Protein AF-A0A378PNJ1-F1 (afdb_monomer_lite)

pLDDT: mean 89.75, std 8.79, range [43.16, 97.81]

Secondary structure (DSSP, 8-state):
---HHHHHHH-SSHHHHHHHHHHHHHHHHHHHHHHHTSS-THHHHHHHHT--HHHHHHHHHHTT-B-SS-BHHHHHHHHHHHHHHHHHTTS-TTS-HHHHHHHHHHHHHHHHHHHHHHHHHTT-

Structure (mmCIF, N/CA/C/O backbone):
data_AF-A0A378PNJ1-F1
#
_entry.id   AF-A0A378PNJ1-F1
#
loop_
_atom_site.group_PDB
_atom_site.id
_atom_site.type_symbol
_atom_site.label_atom_id
_atom_site.label_alt_id
_atom_site.label_comp_id
_atom_site.label_asym_id
_atom_site.label_entity_id
_atom_site.label_seq_id
_atom_site.pdbx_PDB_ins_code
_atom_site.Cartn_x
_atom_site.Cartn_y
_atom_site.Cartn_z
_atom_site.occupancy
_atom_site.B_iso_or_equiv
_atom_site.auth_seq_id
_atom_site.auth_comp_id
_atom_site.auth_asym_id
_atom_site.auth_atom_id
_atom_site.pdbx_PDB_model_num
ATOM 1 N N . MET A 1 1 ? -10.437 9.057 27.139 1.00 63.97 1 MET A N 1
ATOM 2 C CA . MET A 1 1 ? -11.411 8.003 26.771 1.00 63.97 1 MET A CA 1
ATOM 3 C C . MET A 1 1 ? -12.410 8.618 25.798 1.00 63.97 1 MET A C 1
ATOM 5 O O . MET A 1 1 ? -12.898 9.698 26.096 1.00 63.97 1 MET A O 1
ATOM 9 N N . ILE A 1 2 ? -12.652 8.017 24.629 1.00 82.69 2 ILE A N 1
ATOM 10 C CA . ILE A 1 2 ? -13.583 8.563 23.620 1.00 82.69 2 ILE A CA 1
ATOM 11 C C . ILE A 1 2 ? -14.985 8.011 23.906 1.00 82.69 2 ILE A C 1
ATOM 13 O O . ILE A 1 2 ? -15.128 6.812 24.146 1.00 82.69 2 ILE A O 1
ATOM 17 N N . THR A 1 3 ? -16.016 8.861 23.905 1.00 92.94 3 THR A N 1
ATOM 18 C CA . THR A 1 3 ? -17.402 8.394 24.079 1.00 92.94 3 THR A CA 1
ATOM 19 C C . THR A 1 3 ? -17.935 7.777 22.783 1.00 92.94 3 THR A C 1
ATOM 21 O O . THR A 1 3 ? -17.475 8.112 21.692 1.00 92.94 3 THR A O 1
ATOM 24 N N . ARG A 1 4 ? -18.950 6.905 22.871 1.00 89.69 4 ARG A N 1
ATOM 25 C CA . ARG A 1 4 ? -19.631 6.383 21.670 1.00 89.69 4 ARG A CA 1
ATOM 26 C C . ARG A 1 4 ? -20.206 7.510 20.807 1.00 89.69 4 ARG A C 1
ATOM 28 O O . ARG A 1 4 ? -20.103 7.438 19.591 1.00 89.69 4 ARG A O 1
ATOM 35 N N . SER A 1 5 ? -20.755 8.549 21.438 1.00 92.62 5 SER A N 1
ATOM 36 C CA . SER A 1 5 ? -21.272 9.730 20.738 1.00 92.62 5 SER A CA 1
ATOM 37 C C . SER A 1 5 ? -20.167 10.406 19.923 1.00 92.62 5 SER A C 1
ATOM 39 O O . SER A 1 5 ? -20.303 10.574 18.716 1.00 92.62 5 SER A O 1
ATOM 41 N N . THR A 1 6 ? -19.014 10.661 20.549 1.00 92.62 6 THR A N 1
ATOM 42 C CA . THR A 1 6 ? -17.844 11.232 19.869 1.00 92.62 6 THR A CA 1
ATOM 43 C C . THR A 1 6 ? -17.332 10.326 18.747 1.00 92.62 6 THR A C 1
ATOM 45 O O . THR A 1 6 ? -16.938 10.823 17.705 1.00 92.62 6 THR A O 1
ATOM 48 N N . PHE A 1 7 ? -17.362 8.999 18.901 1.00 93.88 7 PHE A N 1
ATOM 49 C CA . PHE A 1 7 ? -16.976 8.084 17.819 1.00 93.88 7 PHE A CA 1
ATOM 50 C C . PHE A 1 7 ? -17.870 8.252 16.582 1.00 93.88 7 PHE A C 1
ATOM 52 O O . PHE A 1 7 ? -17.359 8.416 15.475 1.00 93.88 7 PHE A O 1
ATOM 59 N N . TYR A 1 8 ? -19.192 8.259 16.774 1.00 94.06 8 TYR A N 1
ATOM 60 C CA . TYR A 1 8 ? -20.154 8.343 15.673 1.00 94.06 8 TYR A CA 1
ATOM 61 C C . TYR A 1 8 ? -20.261 9.734 15.037 1.00 94.06 8 TYR A C 1
ATOM 63 O O . TYR A 1 8 ? -20.788 9.847 13.935 1.00 94.06 8 TYR A O 1
ATOM 71 N N . GLN A 1 9 ? -19.703 10.775 15.665 1.00 93.00 9 GLN A N 1
ATOM 72 C CA . GLN A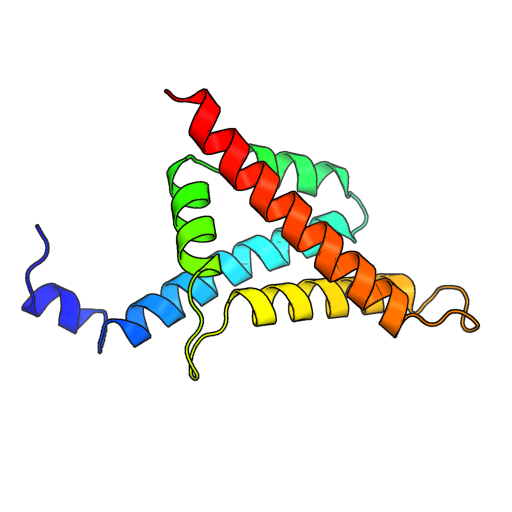 1 9 ? -19.508 12.076 15.011 1.00 93.00 9 GLN A CA 1
ATOM 73 C C . GLN A 1 9 ? -18.510 12.002 13.846 1.00 93.00 9 GLN A C 1
ATOM 75 O O . GLN A 1 9 ? -18.651 12.746 12.879 1.00 93.00 9 GLN A O 1
ATOM 80 N N . TYR A 1 10 ? -17.512 11.114 13.921 1.00 91.69 10 TYR A N 1
ATOM 81 C CA . TYR A 1 10 ? -16.431 11.032 12.930 1.00 91.69 10 TYR A CA 1
ATOM 82 C C . TYR A 1 10 ? -16.473 9.766 12.074 1.00 91.69 10 TYR A C 1
ATOM 84 O O . TYR A 1 10 ? -15.964 9.775 10.948 1.00 91.69 10 TYR A O 1
ATOM 92 N N . TYR A 1 11 ? -17.049 8.678 12.589 1.00 94.31 11 TYR A N 1
ATOM 93 C CA . TYR A 1 11 ? -17.037 7.374 11.933 1.00 94.31 11 TYR A CA 1
ATOM 94 C C . TYR A 1 11 ? -18.405 6.716 11.988 1.00 94.31 11 TYR A C 1
ATOM 96 O O . TYR A 1 11 ? -18.952 6.492 13.065 1.00 94.31 11 TYR A O 1
ATOM 104 N N . PHE A 1 12 ? -18.929 6.317 10.830 1.00 90.31 12 PHE A N 1
ATOM 105 C CA . PHE A 1 12 ? -20.235 5.656 10.774 1.00 90.31 12 PHE A CA 1
ATOM 106 C C . PHE A 1 12 ? -20.216 4.292 11.481 1.00 90.31 12 PHE A C 1
ATOM 108 O O . PHE A 1 12 ? -21.169 3.897 12.145 1.00 90.31 12 PHE A O 1
ATOM 115 N N . ASN A 1 13 ? -19.109 3.559 11.354 1.00 92.44 13 ASN A N 1
ATOM 116 C CA . ASN A 1 13 ? -18.856 2.310 12.064 1.00 92.44 13 ASN A CA 1
ATOM 117 C C . ASN A 1 13 ? -17.349 1.990 12.058 1.00 92.44 13 ASN A C 1
ATOM 119 O O . ASN A 1 13 ? -16.531 2.735 11.519 1.00 92.44 13 ASN A O 1
ATOM 123 N N . LYS A 1 14 ? -16.965 0.846 12.635 1.00 91.62 14 LYS A N 1
ATOM 124 C CA . LYS A 1 14 ? -15.561 0.401 12.659 1.00 91.62 14 LYS A CA 1
ATOM 125 C C . LYS A 1 14 ? -14.975 0.179 11.259 1.00 91.62 14 LYS A C 1
ATOM 127 O O . LYS A 1 14 ? -13.799 0.445 11.061 1.00 91.62 14 LYS A O 1
ATOM 132 N N . SER A 1 15 ? -15.778 -0.280 10.297 1.00 92.50 15 SER A N 1
ATOM 133 C CA . SER A 1 15 ? -15.329 -0.484 8.913 1.00 92.50 15 SER A CA 1
ATOM 134 C C . SER A 1 15 ? -15.033 0.840 8.201 1.00 92.50 15 SER A C 1
ATOM 136 O O . SER A 1 15 ? -14.101 0.889 7.401 1.00 92.50 15 SER A O 1
ATOM 138 N N . ASP A 1 16 ? -15.779 1.906 8.501 1.00 93.81 16 ASP A N 1
ATOM 139 C CA . ASP A 1 16 ? -15.493 3.260 8.009 1.00 93.81 16 ASP A CA 1
ATOM 140 C C . ASP A 1 16 ? -14.159 3.786 8.561 1.00 93.81 16 ASP A C 1
ATOM 142 O O . ASP A 1 16 ? -13.287 4.190 7.794 1.00 93.81 16 ASP A O 1
ATOM 146 N N . LEU A 1 17 ? -13.945 3.664 9.878 1.00 93.75 17 LEU A N 1
ATOM 147 C CA . LEU A 1 17 ? -12.653 3.973 10.500 1.00 93.75 17 LEU A CA 1
ATOM 148 C C . LEU A 1 17 ? -11.509 3.185 9.844 1.00 93.75 17 LEU A C 1
ATOM 150 O O . LEU A 1 17 ? -10.493 3.769 9.479 1.00 93.75 17 LEU A O 1
ATOM 154 N N . THR A 1 18 ? -11.675 1.872 9.653 1.00 93.88 18 THR A N 1
ATOM 155 C CA . THR A 1 18 ? -10.680 1.037 8.968 1.00 93.88 18 THR A CA 1
ATOM 156 C C . THR A 1 18 ? -10.364 1.553 7.567 1.00 93.88 18 THR A C 1
ATOM 158 O O . THR A 1 18 ? -9.192 1.638 7.217 1.00 93.88 18 THR A O 1
ATOM 161 N N . GLY A 1 19 ? -11.379 1.927 6.784 1.00 94.06 19 GLY A N 1
ATOM 162 C CA . GLY A 1 19 ? -11.178 2.463 5.437 1.00 94.06 19 GLY A CA 1
ATOM 163 C C . GLY A 1 19 ? -10.365 3.758 5.436 1.00 94.06 19 GLY A C 1
ATOM 164 O O . GLY A 1 19 ? -9.462 3.915 4.619 1.00 94.06 19 GLY A O 1
ATOM 165 N N . LYS A 1 20 ? -10.623 4.656 6.394 1.00 94.25 20 LYS A N 1
ATOM 166 C CA . LYS A 1 20 ? -9.862 5.907 6.546 1.00 94.25 20 LYS A CA 1
ATOM 167 C C . LYS A 1 20 ? -8.402 5.652 6.933 1.00 94.25 20 LYS A C 1
ATOM 169 O O . LYS A 1 20 ? -7.511 6.232 6.322 1.00 94.25 20 LYS A O 1
ATOM 174 N N . LEU A 1 21 ? -8.154 4.729 7.868 1.00 94.50 21 LEU A N 1
ATOM 175 C CA . LEU A 1 21 ? -6.793 4.327 8.253 1.00 94.50 21 LEU A CA 1
ATOM 176 C C . LEU A 1 21 ? -6.033 3.667 7.090 1.00 94.50 21 LEU A C 1
ATOM 178 O O . LEU A 1 21 ? -4.847 3.926 6.897 1.00 94.50 21 LEU A O 1
ATOM 182 N N . ILE A 1 22 ? -6.713 2.835 6.293 1.00 94.00 22 ILE A N 1
ATOM 183 C CA . ILE A 1 22 ? -6.149 2.246 5.070 1.00 94.00 22 ILE A CA 1
ATOM 184 C C . ILE A 1 22 ? -5.761 3.339 4.074 1.00 94.00 22 ILE A C 1
ATOM 186 O O . ILE A 1 22 ? -4.644 3.319 3.562 1.00 94.00 22 ILE A O 1
ATOM 190 N N . ALA A 1 23 ? -6.650 4.302 3.818 1.00 92.56 23 ALA A N 1
ATOM 191 C CA . ALA A 1 23 ? -6.394 5.383 2.871 1.00 92.56 23 ALA A CA 1
ATOM 192 C C . ALA A 1 23 ? -5.185 6.243 3.278 1.00 92.56 23 ALA A C 1
ATOM 194 O O . ALA A 1 23 ? -4.376 6.608 2.424 1.00 92.56 23 ALA A O 1
ATOM 195 N N . GLU A 1 24 ? -5.035 6.518 4.574 1.00 91.69 24 GLU A N 1
ATOM 196 C CA . GLU A 1 24 ? -3.899 7.260 5.122 1.00 91.69 24 GLU A CA 1
ATOM 197 C C . GLU A 1 24 ? -2.572 6.522 4.890 1.00 91.69 24 GLU A C 1
ATOM 199 O O . GLU A 1 24 ? -1.669 7.062 4.248 1.00 91.69 24 GLU A O 1
ATOM 204 N N . ILE A 1 25 ? -2.471 5.256 5.317 1.00 91.50 25 ILE A N 1
ATOM 205 C CA . ILE A 1 25 ? -1.241 4.470 5.133 1.00 91.50 25 ILE A CA 1
ATOM 206 C C . ILE A 1 25 ? -0.942 4.239 3.648 1.00 91.50 25 ILE A C 1
ATOM 208 O O . ILE A 1 25 ? 0.223 4.282 3.240 1.00 91.50 25 ILE A O 1
ATOM 212 N N . ARG A 1 26 ? -1.974 4.031 2.821 1.00 91.50 26 ARG A N 1
ATOM 213 C CA . ARG A 1 26 ? -1.813 3.896 1.370 1.00 91.50 26 ARG A CA 1
ATOM 214 C C . ARG A 1 26 ? -1.162 5.141 0.774 1.00 91.50 26 ARG A C 1
ATOM 216 O O . ARG A 1 26 ? -0.200 4.998 0.028 1.00 91.50 26 ARG A O 1
ATOM 223 N N . CYS A 1 27 ? -1.622 6.337 1.142 1.00 91.38 27 CYS A N 1
ATOM 224 C CA . CYS A 1 27 ? -1.056 7.598 0.659 1.00 91.38 27 CYS A CA 1
ATOM 225 C C . CYS A 1 27 ? 0.441 7.718 0.998 1.00 91.38 27 CYS A C 1
ATOM 227 O O . CYS A 1 27 ? 1.266 7.989 0.122 1.00 91.38 27 CYS A O 1
ATOM 229 N N . SER A 1 28 ? 0.828 7.433 2.246 1.00 89.38 28 SER A N 1
ATOM 230 C CA . SER A 1 28 ? 2.243 7.444 2.648 1.00 89.38 28 SER A CA 1
ATOM 231 C C . SER A 1 28 ? 3.075 6.412 1.884 1.00 89.38 28 SER A C 1
ATOM 233 O O . SER A 1 28 ? 4.215 6.676 1.495 1.00 89.38 28 SER A O 1
ATOM 235 N N . TYR A 1 29 ? 2.517 5.230 1.635 1.00 91.25 29 TYR A N 1
ATOM 236 C CA . TYR A 1 29 ? 3.228 4.182 0.916 1.00 91.25 29 TYR A CA 1
ATOM 237 C C . TYR A 1 29 ? 3.341 4.458 -0.590 1.00 91.25 29 TYR A C 1
ATOM 239 O O . TYR A 1 29 ? 4.385 4.192 -1.182 1.00 91.25 29 TYR A O 1
ATOM 247 N N . GLU A 1 30 ? 2.324 5.053 -1.212 1.00 92.38 30 GLU A N 1
ATOM 248 C CA . GLU A 1 30 ? 2.382 5.550 -2.591 1.00 92.38 30 GLU A CA 1
ATOM 249 C C . GLU A 1 30 ? 3.508 6.574 -2.762 1.00 92.38 30 GLU A C 1
ATOM 251 O O . GLU A 1 30 ? 4.290 6.478 -3.711 1.00 92.38 30 GLU A O 1
ATOM 256 N N . GLN A 1 31 ? 3.660 7.499 -1.809 1.00 90.81 31 GLN A N 1
ATOM 257 C CA . GLN A 1 31 ? 4.779 8.445 -1.793 1.00 90.81 31 GLN A CA 1
ATOM 258 C C . GLN A 1 31 ? 6.127 7.725 -1.663 1.00 90.81 31 GLN A C 1
ATOM 260 O O . GLN A 1 31 ? 7.069 8.032 -2.399 1.00 90.81 31 GLN A O 1
ATOM 265 N N . PHE A 1 32 ? 6.225 6.725 -0.780 1.00 91.88 32 PHE A N 1
ATOM 266 C CA . PHE A 1 32 ? 7.420 5.885 -0.671 1.00 91.88 32 PHE A CA 1
ATOM 267 C C . PHE A 1 32 ? 7.756 5.201 -2.008 1.00 91.88 32 PHE A C 1
ATOM 269 O O . PHE A 1 32 ? 8.910 5.245 -2.440 1.00 91.88 32 PHE A O 1
ATOM 276 N N . LEU A 1 33 ? 6.771 4.612 -2.694 1.00 92.81 33 LEU A N 1
ATOM 277 C CA . LEU A 1 33 ? 6.977 3.958 -3.987 1.00 92.81 33 LEU A CA 1
ATOM 278 C C . LEU A 1 33 ? 7.339 4.953 -5.094 1.00 92.81 33 LEU A C 1
ATOM 280 O O . LEU A 1 33 ? 8.189 4.656 -5.936 1.00 92.81 33 LEU A O 1
ATOM 284 N N . PHE A 1 34 ? 6.740 6.145 -5.086 1.00 91.88 34 PHE A N 1
ATOM 285 C CA . PHE A 1 34 ? 7.103 7.223 -5.999 1.00 91.88 34 PHE A CA 1
ATOM 286 C C . PHE A 1 34 ? 8.585 7.585 -5.862 1.00 91.88 34 PHE A C 1
ATOM 288 O O . PHE A 1 34 ? 9.280 7.704 -6.869 1.00 91.88 34 PHE A O 1
ATOM 295 N N . LEU A 1 35 ? 9.086 7.697 -4.628 1.00 92.44 35 LEU A N 1
ATOM 296 C CA . LEU A 1 35 ? 10.505 7.934 -4.360 1.00 92.44 35 LEU A CA 1
ATOM 297 C C . LEU A 1 35 ? 11.369 6.734 -4.761 1.00 92.44 35 LEU A C 1
ATOM 299 O O . LEU A 1 35 ? 12.424 6.921 -5.364 1.00 92.44 35 LEU A O 1
ATOM 303 N N . ARG A 1 36 ? 10.924 5.511 -4.449 1.00 92.00 36 ARG A N 1
ATOM 304 C CA . ARG A 1 36 ? 11.668 4.265 -4.689 1.00 92.00 36 ARG A CA 1
ATOM 305 C C . ARG A 1 36 ? 11.953 4.025 -6.169 1.00 92.00 36 ARG A C 1
ATOM 307 O O . ARG A 1 36 ? 13.070 3.643 -6.498 1.00 92.00 36 ARG A O 1
ATOM 314 N N . PHE A 1 37 ? 10.956 4.246 -7.023 1.00 91.25 37 PHE A N 1
ATOM 315 C CA . PHE A 1 37 ? 11.050 4.084 -8.479 1.00 91.25 37 PHE A CA 1
ATOM 316 C C . PHE A 1 37 ? 11.325 5.403 -9.216 1.00 91.25 37 PHE A C 1
ATOM 318 O O . PHE A 1 37 ? 11.297 5.456 -10.443 1.00 91.25 37 PHE A O 1
ATOM 325 N N . GLY A 1 38 ? 11.540 6.491 -8.475 1.00 88.75 38 GLY A N 1
ATOM 326 C CA . GLY A 1 38 ? 11.838 7.805 -9.025 1.00 88.75 38 GLY A CA 1
ATOM 327 C C . GLY A 1 38 ? 13.333 8.034 -9.242 1.00 88.75 38 GLY A C 1
ATOM 328 O O . GLY A 1 38 ? 14.168 7.148 -9.084 1.00 88.75 38 GLY A O 1
ATOM 329 N N . LYS A 1 39 ? 13.690 9.287 -9.540 1.00 86.25 39 LYS A N 1
ATOM 330 C CA . LYS A 1 39 ? 15.079 9.703 -9.815 1.00 86.25 39 LYS A CA 1
ATOM 331 C C . LYS A 1 39 ? 16.017 9.639 -8.601 1.00 86.25 39 LYS A C 1
ATOM 333 O O . LYS A 1 39 ? 17.224 9.755 -8.768 1.00 86.25 39 LYS A O 1
ATOM 338 N N . ASN A 1 40 ? 15.486 9.515 -7.382 1.00 86.06 40 ASN A N 1
ATOM 339 C CA . ASN A 1 40 ? 16.291 9.468 -6.158 1.00 86.06 40 ASN A CA 1
ATOM 340 C C . ASN A 1 40 ? 15.781 8.378 -5.194 1.00 86.06 40 ASN A C 1
ATOM 342 O O . ASN A 1 40 ? 15.139 8.692 -4.184 1.00 86.06 40 ASN A O 1
ATOM 346 N N . PRO A 1 41 ? 16.066 7.095 -5.490 1.00 87.06 41 PRO A N 1
ATOM 347 C CA . PRO A 1 41 ? 15.638 5.966 -4.668 1.00 87.06 41 PRO A CA 1
ATOM 348 C C . PRO A 1 41 ? 16.143 6.025 -3.224 1.00 87.06 41 PRO A C 1
ATOM 350 O O . PRO A 1 41 ? 15.502 5.474 -2.331 1.00 87.06 41 PRO A O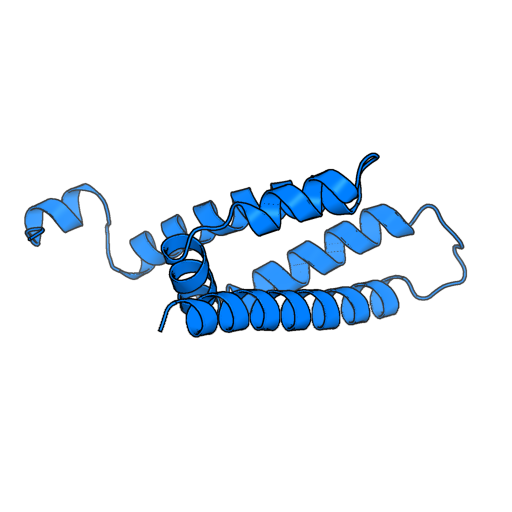 1
ATOM 353 N N . GLN A 1 42 ? 17.256 6.710 -2.951 1.00 87.88 42 GLN A N 1
ATOM 354 C CA . GLN A 1 42 ? 17.820 6.852 -1.605 1.00 87.88 42 GLN A CA 1
ATOM 355 C C . GLN A 1 42 ? 16.878 7.625 -0.670 1.00 87.88 42 GLN A C 1
ATOM 357 O O . GLN A 1 42 ? 16.812 7.324 0.521 1.00 87.88 42 GLN A O 1
ATOM 362 N N . LYS A 1 43 ? 16.070 8.559 -1.194 1.00 88.88 43 LYS A N 1
ATOM 363 C CA . LYS A 1 43 ? 15.038 9.248 -0.395 1.00 88.88 43 LYS A CA 1
ATOM 364 C C . LYS A 1 43 ? 13.973 8.294 0.147 1.00 88.88 43 LYS A C 1
ATOM 366 O O . LYS A 1 43 ? 13.441 8.544 1.224 1.00 88.88 43 LYS A O 1
ATOM 371 N N . SER A 1 44 ? 13.702 7.185 -0.544 1.00 87.25 44 SER A N 1
ATOM 372 C CA . SER A 1 44 ? 12.761 6.173 -0.049 1.00 87.25 44 SER A CA 1
ATOM 373 C C . SER A 1 44 ? 13.277 5.462 1.211 1.00 87.25 44 SER A C 1
ATOM 375 O O . SER A 1 44 ? 12.486 5.101 2.079 1.00 87.25 44 SER A O 1
ATOM 377 N N . ILE A 1 45 ? 14.600 5.319 1.358 1.00 84.12 45 ILE A N 1
ATOM 378 C CA . ILE A 1 45 ? 15.225 4.721 2.548 1.00 84.12 45 ILE A CA 1
ATOM 379 C C . ILE A 1 45 ? 15.011 5.634 3.759 1.00 84.12 45 ILE A C 1
ATOM 381 O O . ILE A 1 45 ? 14.502 5.179 4.778 1.00 84.12 45 ILE A O 1
ATOM 385 N N . LYS A 1 46 ? 15.273 6.938 3.607 1.00 85.44 46 LYS A N 1
ATOM 386 C CA . LYS A 1 46 ? 15.040 7.935 4.666 1.00 85.44 46 LYS A CA 1
ATOM 387 C C . LYS A 1 46 ? 13.576 7.987 5.110 1.00 85.44 46 LYS A C 1
ATOM 389 O O . LYS A 1 46 ? 13.303 8.015 6.303 1.00 85.44 46 LYS A O 1
ATOM 394 N N . ALA A 1 47 ? 12.636 7.938 4.161 1.00 83.75 47 ALA A N 1
ATOM 395 C CA . ALA A 1 47 ? 11.202 7.901 4.465 1.00 83.75 47 ALA A CA 1
ATOM 396 C C . ALA A 1 47 ? 10.794 6.652 5.271 1.00 83.75 47 ALA A C 1
ATOM 398 O O . ALA A 1 47 ? 9.856 6.684 6.062 1.00 83.75 47 ALA A O 1
ATOM 399 N N . ARG A 1 48 ? 11.505 5.536 5.080 1.00 82.69 48 ARG A N 1
ATOM 400 C CA . ARG A 1 48 ? 11.297 4.309 5.852 1.00 82.69 48 ARG A CA 1
ATOM 401 C C . ARG A 1 48 ? 11.909 4.400 7.255 1.00 82.69 48 ARG A C 1
ATOM 403 O O . ARG A 1 48 ? 11.327 3.880 8.204 1.00 82.69 48 ARG A O 1
ATOM 410 N N . GLU A 1 49 ? 13.063 5.044 7.390 1.00 84.25 49 GLU A N 1
ATOM 411 C CA . GLU A 1 49 ? 13.742 5.256 8.677 1.00 84.25 49 GLU A CA 1
ATOM 412 C C . GLU A 1 49 ? 12.968 6.203 9.599 1.00 84.25 49 GLU A C 1
ATOM 414 O O . GLU A 1 49 ? 12.992 6.014 10.811 1.00 84.25 49 GLU A O 1
ATOM 419 N N . SER A 1 50 ? 12.216 7.156 9.040 1.00 86.00 50 SER A N 1
ATOM 420 C CA . SER A 1 50 ? 11.379 8.082 9.811 1.00 86.00 50 SER A CA 1
ATOM 421 C C . SER A 1 50 ? 10.098 7.465 10.387 1.00 86.00 50 SER A C 1
ATOM 423 O O . SER A 1 50 ? 9.362 8.161 11.079 1.00 86.00 50 SER A O 1
ATOM 425 N N . LEU A 1 51 ? 9.802 6.188 10.109 1.00 87.81 51 LEU A N 1
ATOM 426 C CA . LEU A 1 51 ? 8.612 5.519 10.644 1.00 87.81 51 LEU A CA 1
ATOM 427 C C . LEU A 1 51 ? 8.712 5.343 12.160 1.00 87.81 51 LEU A C 1
ATOM 429 O O . LEU A 1 51 ? 9.578 4.607 12.656 1.00 87.81 51 LEU A O 1
ATOM 433 N N . THR A 1 52 ? 7.763 5.941 12.878 1.00 90.31 52 THR A N 1
ATOM 434 C CA . THR A 1 52 ? 7.632 5.794 14.326 1.00 90.31 52 THR A CA 1
ATOM 435 C C . THR A 1 52 ? 7.179 4.380 14.698 1.00 90.31 52 THR A C 1
ATOM 437 O O . THR A 1 52 ? 6.690 3.602 13.873 1.00 90.31 52 THR A O 1
ATOM 440 N N . HIS A 1 53 ? 7.299 4.029 15.978 1.00 89.88 53 HIS A N 1
ATOM 441 C CA . HIS A 1 53 ? 6.765 2.766 16.489 1.00 89.88 53 HIS A CA 1
ATOM 442 C C . HIS A 1 53 ? 5.239 2.654 16.292 1.00 89.88 53 HIS A C 1
ATOM 444 O O . HIS A 1 53 ? 4.720 1.569 16.026 1.00 89.88 53 HIS A O 1
ATOM 450 N N . GLN A 1 54 ? 4.511 3.773 16.376 1.00 90.31 54 GLN A N 1
ATOM 451 C CA . GLN A 1 54 ? 3.066 3.797 16.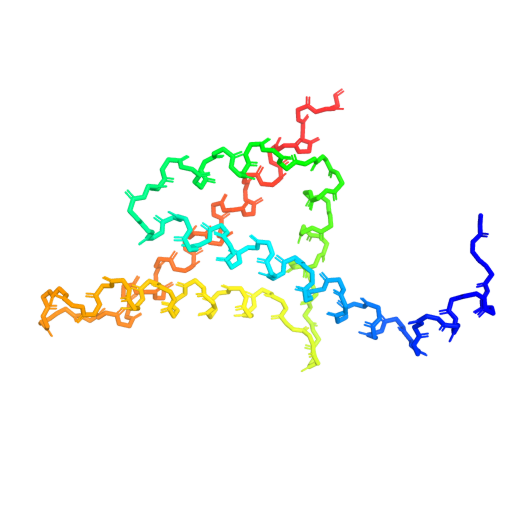154 1.00 90.31 54 GLN A CA 1
ATOM 452 C C . GLN A 1 54 ? 2.711 3.526 14.687 1.00 90.31 54 GLN A C 1
ATOM 454 O O . GLN A 1 54 ? 1.825 2.709 14.432 1.00 90.31 54 GLN A O 1
ATOM 459 N N . ASP A 1 55 ? 3.443 4.122 13.742 1.00 90.81 55 ASP A N 1
ATOM 460 C CA . ASP A 1 55 ? 3.236 3.890 12.305 1.00 90.81 55 ASP A CA 1
ATOM 461 C C . ASP A 1 55 ? 3.444 2.415 11.957 1.00 90.81 55 ASP A C 1
ATOM 463 O O . ASP A 1 55 ? 2.648 1.807 11.239 1.00 90.81 55 ASP A O 1
ATOM 467 N N . ARG A 1 56 ? 4.493 1.809 12.529 1.00 91.88 56 ARG A N 1
ATOM 468 C CA . ARG A 1 56 ? 4.822 0.391 12.326 1.00 91.88 56 ARG A CA 1
ATOM 469 C C . ARG A 1 56 ? 3.708 -0.521 12.822 1.00 91.88 56 ARG A C 1
ATOM 471 O O . ARG A 1 56 ? 3.247 -1.381 12.070 1.00 91.88 56 ARG A O 1
ATOM 478 N N . ARG A 1 57 ? 3.235 -0.294 14.051 1.00 93.06 57 ARG A N 1
ATOM 479 C CA . ARG A 1 57 ? 2.124 -1.050 14.645 1.00 93.06 57 ARG A CA 1
ATOM 480 C C . ARG A 1 57 ? 0.841 -0.918 13.838 1.00 93.06 57 ARG A C 1
ATOM 482 O O . ARG A 1 57 ? 0.152 -1.916 13.629 1.00 93.06 57 ARG A O 1
ATOM 489 N N . LEU A 1 58 ? 0.515 0.295 13.392 1.00 93.56 58 LEU A N 1
ATOM 490 C CA . LEU A 1 58 ? -0.675 0.547 12.587 1.00 93.56 58 LEU A CA 1
ATOM 491 C C . LEU A 1 58 ? -0.586 -0.186 11.246 1.00 93.56 58 LEU A C 1
ATOM 493 O O . LEU A 1 58 ? -1.486 -0.958 10.922 1.00 93.56 58 LEU A O 1
ATOM 497 N N . ALA A 1 59 ? 0.518 -0.034 10.512 1.00 93.44 59 ALA A N 1
ATOM 498 C CA . ALA A 1 59 ? 0.724 -0.726 9.243 1.00 93.44 59 ALA A CA 1
ATOM 499 C C . ALA A 1 59 ? 0.634 -2.255 9.400 1.00 93.44 59 ALA A C 1
ATOM 501 O O . ALA A 1 59 ? -0.057 -2.918 8.626 1.00 93.44 59 ALA A O 1
ATOM 502 N N . LEU A 1 60 ? 1.255 -2.825 10.441 1.00 94.50 60 LEU A N 1
ATOM 503 C CA . LEU A 1 60 ? 1.172 -4.260 10.737 1.00 94.50 60 LEU A CA 1
ATOM 504 C C . LEU A 1 60 ? -0.243 -4.718 11.102 1.00 94.50 60 LEU A C 1
ATOM 506 O O . LEU A 1 60 ? -0.634 -5.828 10.740 1.00 94.50 60 LEU A O 1
ATOM 510 N N . ALA A 1 61 ? -1.018 -3.895 11.810 1.00 94.62 61 ALA A N 1
ATOM 511 C CA . ALA A 1 61 ? -2.412 -4.200 12.115 1.00 94.62 61 ALA A CA 1
ATOM 512 C C . ALA A 1 61 ? -3.273 -4.193 10.844 1.00 94.62 61 ALA A C 1
ATOM 514 O O . ALA A 1 61 ? -4.050 -5.123 10.634 1.00 94.62 61 ALA A O 1
ATOM 515 N N . LEU A 1 62 ? -3.096 -3.196 9.971 1.00 94.44 62 LEU A N 1
ATOM 516 C CA . LEU A 1 62 ? -3.833 -3.098 8.711 1.00 94.44 62 LEU A CA 1
ATOM 517 C C . LEU A 1 62 ? -3.486 -4.237 7.746 1.00 94.44 62 LEU A C 1
ATOM 519 O O . LEU A 1 62 ? -4.381 -4.770 7.099 1.00 94.44 62 LEU A O 1
ATOM 523 N N . LEU A 1 63 ? -2.225 -4.686 7.691 1.00 94.00 63 LEU A N 1
ATOM 524 C CA . LEU A 1 63 ? -1.808 -5.824 6.851 1.00 94.00 63 LEU A CA 1
ATOM 525 C C . LEU A 1 63 ? -2.518 -7.144 7.199 1.00 94.00 63 LEU A C 1
ATOM 527 O O . LEU A 1 63 ? -2.548 -8.054 6.369 1.00 94.00 63 LEU A O 1
ATOM 531 N N . LYS A 1 64 ? -3.091 -7.254 8.405 1.00 92.25 64 LYS A N 1
ATOM 532 C CA . LYS A 1 64 ? -3.886 -8.411 8.846 1.00 92.25 64 LYS A CA 1
ATOM 533 C C . LYS A 1 64 ? -5.365 -8.308 8.464 1.00 92.25 64 LYS A C 1
ATOM 535 O O . LYS A 1 64 ? -6.098 -9.276 8.646 1.00 92.25 64 LYS A O 1
ATOM 540 N N . ILE A 1 65 ? -5.825 -7.158 7.970 1.00 91.50 65 ILE A N 1
ATOM 541 C CA . ILE A 1 65 ? -7.230 -6.945 7.619 1.00 91.50 65 ILE A CA 1
ATOM 542 C C . ILE A 1 65 ? -7.517 -7.610 6.276 1.00 91.50 65 ILE A C 1
ATOM 544 O O . ILE A 1 65 ? -7.058 -7.163 5.225 1.00 91.50 65 ILE A O 1
ATOM 548 N N . GLN A 1 66 ? -8.305 -8.680 6.344 1.00 88.25 66 GLN A N 1
ATOM 549 C CA . GLN A 1 66 ? -8.811 -9.428 5.201 1.00 88.25 66 GLN A CA 1
ATOM 550 C C . GLN A 1 66 ? -10.318 -9.584 5.369 1.00 88.25 66 GLN A C 1
ATOM 552 O O . GLN A 1 66 ? -10.811 -10.468 6.063 1.00 88.25 66 GLN A O 1
ATOM 557 N N . THR A 1 67 ? -11.056 -8.660 4.775 1.00 89.88 67 THR A N 1
ATOM 558 C CA . THR A 1 67 ? -12.517 -8.682 4.724 1.00 89.88 67 THR A CA 1
ATOM 559 C C . THR A 1 67 ? -12.951 -8.505 3.271 1.00 89.88 67 THR A C 1
ATOM 561 O O . THR A 1 67 ? -12.178 -7.960 2.484 1.00 89.88 67 THR A O 1
ATOM 564 N N . PRO A 1 68 ? -14.187 -8.878 2.895 1.00 89.00 68 PRO A N 1
ATOM 565 C CA . PRO A 1 68 ? -14.682 -8.638 1.538 1.00 89.00 68 PRO A CA 1
ATOM 566 C C . PRO A 1 68 ? -14.613 -7.164 1.112 1.00 89.00 68 PRO A C 1
ATOM 568 O O . PRO A 1 68 ? -14.463 -6.870 -0.067 1.00 89.00 68 PRO A O 1
ATOM 571 N N . LYS A 1 69 ? -14.719 -6.237 2.075 1.00 89.25 69 LYS A N 1
ATOM 572 C CA . LYS A 1 69 ? -14.695 -4.791 1.822 1.00 89.25 69 LYS A CA 1
ATOM 573 C C . LYS A 1 69 ? -13.288 -4.187 1.836 1.00 89.25 69 LYS A C 1
ATOM 575 O O . LYS A 1 69 ? -13.045 -3.234 1.112 1.00 89.25 69 LYS A O 1
ATOM 580 N N . HIS A 1 70 ? -12.399 -4.714 2.675 1.00 90.69 70 HIS A N 1
ATOM 581 C CA . HIS A 1 70 ? -11.041 -4.205 2.876 1.00 90.69 70 HIS A CA 1
ATOM 582 C C . HIS A 1 70 ? -10.060 -5.369 2.842 1.00 90.69 70 HIS A C 1
ATOM 584 O O . HIS A 1 70 ? -10.096 -6.215 3.742 1.00 90.69 70 HIS A O 1
ATOM 590 N N . ASN A 1 71 ? -9.176 -5.394 1.847 1.00 93.00 71 ASN A N 1
ATOM 591 C CA . ASN A 1 71 ? -8.095 -6.371 1.760 1.00 93.00 71 ASN A CA 1
ATOM 592 C C . ASN A 1 71 ? -6.787 -5.630 1.525 1.00 93.00 71 ASN A C 1
ATOM 594 O O . ASN A 1 71 ? -6.213 -5.633 0.433 1.00 93.00 71 ASN A O 1
ATOM 598 N N . PHE A 1 72 ? -6.315 -5.003 2.598 1.00 93.06 72 PHE A N 1
ATOM 599 C CA . PHE A 1 72 ? -5.191 -4.088 2.525 1.00 93.06 72 PHE A CA 1
ATOM 600 C C . PHE A 1 72 ? -3.941 -4.769 1.963 1.00 93.06 72 PHE A C 1
ATOM 602 O O . PHE A 1 72 ? -3.251 -4.203 1.127 1.00 93.06 72 PHE A O 1
ATOM 609 N N . ARG A 1 73 ? -3.669 -6.027 2.334 1.00 94.12 73 ARG A N 1
ATOM 610 C CA . ARG A 1 73 ? -2.510 -6.762 1.804 1.00 94.12 73 ARG A CA 1
ATOM 611 C C . ARG A 1 73 ? -2.556 -6.892 0.277 1.00 94.12 73 ARG A C 1
ATOM 613 O O . ARG A 1 73 ? -1.542 -6.662 -0.379 1.00 94.12 73 ARG A O 1
ATOM 620 N N . CYS A 1 74 ? -3.715 -7.250 -0.274 1.00 94.38 74 CYS A N 1
ATOM 621 C CA . CYS A 1 74 ? -3.913 -7.374 -1.718 1.00 94.38 74 CYS A CA 1
ATOM 622 C C . CYS A 1 74 ? -3.829 -6.011 -2.423 1.00 94.38 74 CYS A C 1
ATOM 624 O O . CYS A 1 74 ? -3.189 -5.895 -3.470 1.00 94.38 74 CYS A O 1
ATOM 626 N N . GLU A 1 75 ? -4.396 -4.966 -1.816 1.00 93.62 75 GLU A N 1
ATOM 627 C CA . GLU A 1 75 ? -4.290 -3.592 -2.317 1.00 93.62 75 GLU A CA 1
ATOM 628 C C . GLU A 1 75 ? -2.825 -3.141 -2.403 1.00 93.62 75 GLU A C 1
ATOM 630 O O . GLU A 1 75 ? -2.388 -2.661 -3.448 1.00 93.62 75 GLU A O 1
ATOM 635 N N . MET A 1 76 ? -2.033 -3.372 -1.350 1.00 95.31 76 MET A N 1
ATOM 636 C CA . MET A 1 76 ? -0.609 -3.028 -1.333 1.00 95.31 76 MET A CA 1
ATOM 637 C C . MET A 1 76 ? 0.190 -3.823 -2.363 1.00 95.31 76 MET A C 1
ATOM 639 O O . MET A 1 76 ? 1.046 -3.255 -3.038 1.00 95.31 76 MET A O 1
ATOM 643 N N . HIS A 1 77 ? -0.099 -5.117 -2.521 1.00 96.88 77 HIS A N 1
ATOM 644 C CA . HIS A 1 77 ? 0.529 -5.937 -3.555 1.00 96.88 77 HIS A CA 1
ATOM 645 C C . HIS A 1 77 ? 0.279 -5.358 -4.954 1.00 96.88 77 HIS A C 1
ATOM 647 O O . HIS A 1 77 ? 1.219 -5.098 -5.703 1.00 96.88 77 HIS A O 1
ATOM 653 N N . THR A 1 78 ? -0.987 -5.079 -5.267 1.00 96.38 78 THR A N 1
ATOM 654 C CA . THR A 1 78 ? -1.410 -4.490 -6.545 1.00 96.38 78 THR A CA 1
ATOM 655 C C . THR A 1 78 ? -0.740 -3.140 -6.787 1.00 96.38 78 THR A C 1
ATOM 657 O O . THR A 1 78 ? -0.256 -2.865 -7.883 1.00 96.38 78 THR A O 1
ATOM 660 N N . LEU A 1 79 ? -0.649 -2.308 -5.748 1.00 95.50 79 LEU A N 1
ATOM 661 C CA . LEU A 1 79 ? -0.005 -1.003 -5.819 1.00 95.50 79 LEU A CA 1
ATOM 662 C C . LEU A 1 79 ? 1.484 -1.113 -6.185 1.00 95.50 79 LEU A C 1
ATOM 664 O O . LEU A 1 79 ? 1.958 -0.400 -7.073 1.00 95.50 79 LEU A O 1
ATOM 668 N N . VAL A 1 80 ? 2.224 -2.014 -5.527 1.00 96.94 80 VAL A N 1
ATOM 669 C CA . VAL A 1 80 ? 3.644 -2.237 -5.836 1.00 96.94 80 VAL A CA 1
ATOM 670 C C . VAL A 1 80 ? 3.807 -2.795 -7.247 1.00 96.94 80 VAL A C 1
ATOM 672 O O . VAL A 1 80 ? 4.644 -2.284 -7.992 1.00 96.94 80 VAL A O 1
ATOM 675 N N . LYS A 1 81 ? 2.995 -3.792 -7.621 1.00 97.44 81 LYS A N 1
ATOM 676 C CA . LYS A 1 81 ? 3.018 -4.424 -8.947 1.00 97.44 81 LYS A CA 1
ATOM 677 C C . LYS A 1 81 ? 2.833 -3.382 -10.048 1.00 97.44 81 LYS A C 1
ATOM 679 O O . LYS A 1 81 ? 3.698 -3.233 -10.906 1.00 97.44 81 LYS A O 1
ATOM 684 N N . ASN A 1 82 ? 1.773 -2.578 -9.964 1.00 95.31 82 ASN A N 1
ATOM 685 C CA . ASN A 1 82 ? 1.474 -1.543 -10.955 1.00 95.31 82 ASN A CA 1
ATOM 686 C C . ASN A 1 82 ? 2.579 -0.486 -11.043 1.00 95.31 82 ASN A C 1
ATOM 688 O O . AS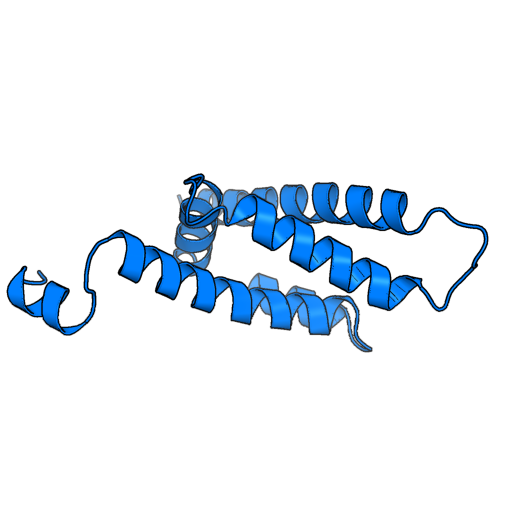N A 1 82 ? 2.913 -0.017 -12.131 1.00 95.31 82 ASN A O 1
ATOM 692 N N . ARG A 1 83 ? 3.178 -0.111 -9.905 1.00 94.50 83 ARG A N 1
ATOM 693 C CA . ARG A 1 83 ? 4.277 0.856 -9.907 1.00 94.50 83 ARG A CA 1
ATOM 694 C C . ARG A 1 83 ? 5.545 0.288 -10.535 1.00 94.50 83 ARG A C 1
ATOM 696 O O . ARG A 1 83 ? 6.223 1.012 -11.260 1.00 94.50 83 ARG A O 1
ATOM 703 N N . PHE A 1 84 ? 5.852 -0.980 -10.271 1.00 94.56 84 PHE A N 1
ATOM 704 C CA . PHE A 1 84 ? 6.967 -1.671 -10.908 1.00 94.56 84 PHE A CA 1
ATOM 705 C C . PHE A 1 84 ? 6.745 -1.789 -12.418 1.00 94.56 84 PHE A C 1
ATOM 707 O O . PHE A 1 84 ? 7.638 -1.431 -13.178 1.00 94.56 84 PHE A O 1
ATOM 714 N N . LEU A 1 85 ? 5.550 -2.206 -12.852 1.00 93.94 85 LEU A N 1
ATOM 715 C CA . LEU A 1 85 ? 5.193 -2.279 -14.272 1.00 93.94 85 LEU A CA 1
ATOM 716 C C . LEU A 1 85 ? 5.412 -0.939 -14.969 1.00 93.94 85 LEU A C 1
ATOM 718 O O . LEU A 1 85 ? 6.106 -0.891 -15.973 1.00 93.94 85 LEU A O 1
ATOM 722 N N . ALA A 1 86 ? 4.914 0.160 -14.397 1.00 91.38 86 ALA A N 1
ATOM 723 C CA . ALA A 1 86 ? 5.099 1.495 -14.968 1.00 91.38 86 ALA A CA 1
ATOM 724 C C . ALA A 1 86 ? 6.574 1.941 -15.033 1.00 91.38 86 ALA A C 1
ATOM 726 O O . ALA A 1 86 ? 6.939 2.769 -15.865 1.00 91.38 86 ALA A O 1
ATOM 727 N N . TYR A 1 87 ? 7.423 1.428 -14.140 1.00 90.38 87 TYR A N 1
ATOM 728 C CA . TYR A 1 87 ? 8.864 1.678 -14.158 1.00 90.38 87 TYR A CA 1
ATOM 729 C C . TYR A 1 87 ? 9.585 0.831 -15.218 1.00 90.38 87 TYR A C 1
ATOM 731 O O . TYR A 1 87 ? 10.526 1.305 -15.857 1.00 90.38 87 TYR A O 1
ATOM 739 N N . ALA A 1 88 ? 9.153 -0.415 -15.398 1.00 89.38 88 ALA A N 1
ATOM 740 C CA . ALA A 1 88 ? 9.840 -1.409 -16.207 1.00 89.38 88 ALA A CA 1
ATOM 741 C C . ALA A 1 88 ? 9.328 -1.504 -17.654 1.00 89.38 88 ALA A C 1
ATOM 743 O O . ALA A 1 88 ? 10.081 -1.907 -18.530 1.00 89.38 88 ALA A O 1
ATOM 744 N N . SER A 1 89 ? 8.095 -1.074 -17.940 1.00 77.25 89 SER A N 1
ATOM 745 C CA . SER A 1 89 ? 7.447 -1.230 -19.253 1.00 77.25 89 SER A CA 1
ATOM 746 C C . SER A 1 89 ? 8.157 -0.515 -20.406 1.00 77.25 89 SER A C 1
ATOM 748 O O . SER A 1 89 ? 7.898 -0.822 -21.562 1.00 77.25 89 SER A O 1
ATOM 750 N N . ASN A 1 90 ? 9.039 0.441 -20.105 1.00 78.56 90 ASN A N 1
ATOM 751 C CA . ASN A 1 90 ? 9.855 1.140 -21.103 1.00 78.56 90 ASN A CA 1
ATOM 752 C C . ASN A 1 90 ? 11.208 0.448 -21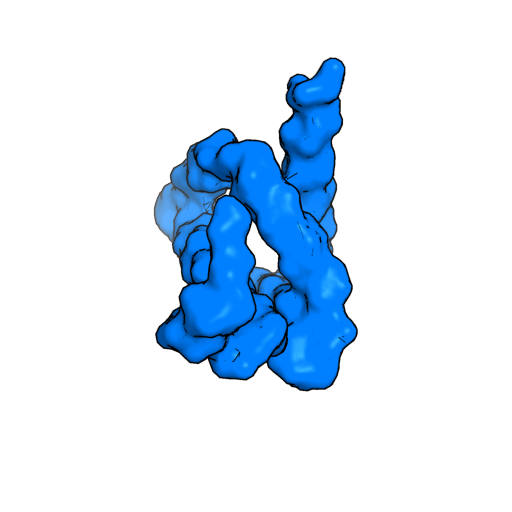.364 1.00 78.56 90 ASN A C 1
ATOM 754 O O . ASN A 1 90 ? 12.064 1.023 -22.033 1.00 78.56 90 ASN A O 1
ATOM 758 N N . GLN A 1 91 ? 11.437 -0.726 -20.772 1.00 82.31 91 GLN A N 1
ATOM 759 C CA . GLN A 1 91 ? 12.656 -1.518 -20.935 1.00 82.31 91 GLN A CA 1
ATOM 760 C C . GLN A 1 91 ? 12.448 -2.608 -22.004 1.00 82.31 91 GLN A C 1
ATOM 762 O O . GLN A 1 91 ? 11.678 -2.413 -22.940 1.00 82.31 91 GLN A O 1
ATOM 767 N N . ASP A 1 92 ? 13.164 -3.730 -21.904 1.00 86.12 92 ASP A N 1
ATOM 768 C CA . ASP A 1 92 ? 13.127 -4.821 -22.883 1.00 86.12 92 ASP A CA 1
ATOM 769 C C . ASP A 1 92 ? 11.701 -5.383 -23.079 1.00 86.12 92 ASP A C 1
ATOM 771 O O . ASP A 1 92 ? 11.143 -5.966 -22.147 1.00 86.12 92 ASP A O 1
ATOM 775 N N . PRO A 1 93 ? 11.093 -5.246 -24.272 1.00 83.44 93 PRO A N 1
ATOM 776 C CA . PRO A 1 93 ? 9.733 -5.716 -24.528 1.00 83.44 93 PRO A CA 1
ATOM 777 C C . PRO A 1 93 ? 9.602 -7.247 -24.571 1.00 83.44 93 PRO A C 1
ATOM 779 O O . PRO A 1 93 ? 8.480 -7.745 -24.591 1.00 83.44 93 PRO A O 1
ATOM 782 N N . ASN A 1 94 ? 10.708 -8.000 -24.590 1.00 87.31 94 ASN A N 1
ATOM 783 C CA . ASN A 1 94 ? 10.682 -9.465 -24.670 1.00 87.31 94 ASN A CA 1
ATOM 784 C C . ASN A 1 94 ? 10.544 -10.158 -23.305 1.00 87.31 94 ASN A C 1
ATOM 786 O O . ASN A 1 94 ? 10.462 -11.385 -23.246 1.00 87.31 94 ASN A O 1
ATOM 790 N N . LEU A 1 95 ? 10.550 -9.397 -22.209 1.00 89.25 95 LEU A N 1
ATOM 791 C CA . LEU A 1 95 ? 10.415 -9.932 -20.857 1.00 89.25 95 LEU A CA 1
ATOM 792 C C . LEU A 1 95 ? 8.949 -9.991 -20.419 1.00 89.25 95 LEU A C 1
ATOM 794 O O . LEU A 1 95 ? 8.154 -9.097 -20.715 1.00 89.25 95 LEU A O 1
ATOM 798 N N . ASP A 1 96 ? 8.606 -11.019 -19.639 1.00 92.81 96 ASP A N 1
ATOM 799 C CA . ASP A 1 96 ? 7.306 -11.113 -18.968 1.00 92.81 96 ASP A CA 1
ATOM 800 C C . ASP A 1 96 ? 7.264 -10.154 -17.770 1.00 92.81 96 ASP A C 1
ATOM 802 O O . ASP A 1 96 ? 7.527 -10.506 -16.613 1.00 92.81 96 ASP A O 1
ATOM 806 N N . TRP A 1 97 ? 6.969 -8.890 -18.064 1.00 93.81 97 TRP A N 1
ATOM 807 C CA . TRP A 1 97 ? 6.913 -7.845 -17.052 1.00 93.81 97 TRP A CA 1
ATOM 808 C C . TRP A 1 97 ? 5.837 -8.084 -15.996 1.00 93.81 97 TRP A C 1
ATOM 810 O O . TRP A 1 97 ? 6.027 -7.632 -14.865 1.00 93.81 97 TRP A O 1
ATOM 820 N N . ASP A 1 98 ? 4.753 -8.800 -16.314 1.00 94.25 98 ASP A N 1
ATOM 821 C CA . ASP A 1 98 ? 3.716 -9.107 -15.328 1.00 94.25 98 ASP A CA 1
ATOM 822 C C . ASP A 1 98 ? 4.251 -10.058 -14.259 1.00 94.25 98 ASP A C 1
ATOM 824 O O . ASP A 1 98 ? 4.164 -9.742 -13.069 1.00 94.25 98 ASP A O 1
ATOM 828 N N . PHE A 1 99 ? 4.907 -11.148 -14.673 1.00 95.25 99 PHE A N 1
ATOM 829 C CA . PHE A 1 99 ? 5.564 -12.079 -13.756 1.00 95.25 99 PHE A CA 1
ATOM 830 C C . PHE A 1 99 ? 6.631 -11.386 -12.898 1.00 95.25 99 PHE A C 1
ATOM 832 O O . PHE A 1 99 ? 6.689 -11.581 -11.677 1.00 95.25 99 PHE A O 1
ATOM 839 N N . HIS A 1 100 ? 7.467 -10.541 -13.509 1.00 94.56 100 HIS A N 1
ATOM 840 C CA . HIS A 1 100 ? 8.501 -9.804 -12.782 1.00 94.56 100 HIS A CA 1
ATOM 841 C C . HIS A 1 100 ? 7.912 -8.817 -11.771 1.00 94.56 100 HIS A C 1
ATOM 843 O O . HIS A 1 100 ? 8.411 -8.712 -10.647 1.00 94.56 100 HIS A O 1
ATOM 849 N N . ALA A 1 101 ? 6.843 -8.115 -12.141 1.00 96.12 101 ALA A N 1
ATOM 850 C CA . ALA A 1 101 ? 6.174 -7.175 -11.258 1.00 96.12 101 ALA A CA 1
ATOM 851 C C . ALA A 1 101 ? 5.464 -7.873 -10.096 1.00 96.12 101 ALA A C 1
ATOM 853 O O . ALA A 1 101 ? 5.523 -7.383 -8.967 1.00 96.12 101 ALA A O 1
ATOM 854 N N . ASP A 1 102 ? 4.829 -9.016 -10.357 1.00 97.81 102 ASP A N 1
ATOM 855 C CA . ASP A 1 102 ? 4.176 -9.843 -9.343 1.00 97.81 102 ASP A CA 1
ATOM 856 C C . ASP A 1 102 ? 5.198 -10.380 -8.333 1.00 97.81 102 ASP A C 1
ATOM 858 O O . ASP A 1 102 ? 5.093 -10.147 -7.127 1.00 97.81 102 ASP A O 1
ATOM 862 N N . SER A 1 103 ? 6.285 -10.965 -8.846 1.00 97.62 103 SER A N 1
ATOM 863 C CA . SER A 1 103 ? 7.408 -11.451 -8.042 1.00 97.62 103 SER A CA 1
ATOM 864 C C . SER A 1 103 ? 8.014 -10.335 -7.188 1.00 97.62 103 SER A C 1
ATOM 866 O O . SER A 1 103 ? 8.254 -10.509 -5.989 1.00 97.62 103 SER A O 1
ATOM 868 N N . TYR A 1 104 ? 8.240 -9.157 -7.781 1.00 96.62 104 TYR A N 1
ATOM 869 C CA . TYR A 1 104 ? 8.752 -8.000 -7.056 1.00 96.62 104 TYR A CA 1
ATOM 870 C C . TYR A 1 104 ? 7.791 -7.552 -5.955 1.00 96.62 104 TYR A C 1
ATOM 872 O O . TYR A 1 104 ? 8.230 -7.303 -4.832 1.00 96.62 104 TYR A O 1
ATOM 880 N N . ALA A 1 105 ? 6.494 -7.450 -6.249 1.00 97.81 105 ALA A N 1
ATOM 881 C CA . ALA A 1 105 ? 5.484 -7.030 -5.286 1.00 97.81 105 ALA A CA 1
ATOM 882 C C . ALA A 1 105 ? 5.418 -7.977 -4.082 1.00 97.81 105 ALA A C 1
ATOM 884 O O . ALA A 1 105 ? 5.435 -7.510 -2.938 1.00 97.81 105 ALA A O 1
ATOM 885 N N . ALA A 1 106 ? 5.443 -9.290 -4.319 1.00 97.44 106 ALA A N 1
ATOM 886 C CA . ALA A 1 106 ? 5.480 -10.299 -3.268 1.00 97.44 106 ALA A CA 1
ATOM 887 C C . ALA A 1 106 ? 6.720 -10.148 -2.368 1.00 97.44 106 ALA A C 1
ATOM 889 O O . ALA A 1 106 ? 6.599 -10.054 -1.140 1.00 97.44 106 ALA A O 1
ATOM 890 N N . MET A 1 107 ? 7.912 -10.047 -2.969 1.00 97.50 107 MET A N 1
ATOM 891 C CA . MET A 1 107 ? 9.169 -9.875 -2.232 1.00 97.50 107 MET A CA 1
ATOM 892 C C . MET A 1 107 ? 9.217 -8.549 -1.465 1.00 97.50 107 MET A C 1
ATOM 894 O O . MET A 1 107 ? 9.601 -8.516 -0.295 1.00 97.50 107 MET A O 1
ATOM 898 N N . ALA A 1 108 ? 8.814 -7.447 -2.099 1.00 94.88 108 ALA A N 1
ATOM 899 C CA . ALA A 1 108 ? 8.841 -6.115 -1.506 1.00 94.88 108 ALA A CA 1
ATOM 900 C C . ALA A 1 108 ? 7.877 -6.000 -0.322 1.00 94.88 108 ALA A C 1
ATOM 902 O O . ALA A 1 108 ? 8.234 -5.410 0.703 1.00 94.88 108 ALA A O 1
ATOM 903 N N . LEU A 1 109 ? 6.680 -6.583 -0.434 1.00 95.12 109 LEU A N 1
ATOM 904 C CA . LEU A 1 109 ? 5.700 -6.591 0.646 1.00 95.12 109 LEU A CA 1
ATOM 905 C C . LEU A 1 109 ? 6.185 -7.442 1.825 1.00 95.12 109 LEU A C 1
ATOM 907 O O . LEU A 1 109 ? 6.099 -6.999 2.970 1.00 95.12 109 LEU A O 1
ATOM 911 N N . HIS A 1 110 ? 6.768 -8.613 1.550 1.00 95.69 110 HIS A N 1
ATOM 912 C CA . HIS A 1 110 ? 7.373 -9.456 2.581 1.00 95.69 110 HIS A CA 1
ATOM 913 C C . HIS A 1 110 ? 8.533 -8.747 3.299 1.00 95.69 110 HIS A C 1
ATOM 915 O O . HIS A 1 110 ? 8.557 -8.676 4.528 1.00 95.69 110 HIS A O 1
ATOM 921 N N . ALA A 1 111 ? 9.465 -8.156 2.546 1.00 93.50 111 ALA A N 1
ATOM 922 C CA . ALA A 1 111 ? 10.593 -7.412 3.102 1.00 93.50 111 ALA A CA 1
ATOM 923 C C . ALA A 1 111 ? 10.141 -6.181 3.907 1.00 93.50 111 ALA A C 1
ATOM 925 O O . ALA A 1 111 ? 10.711 -5.873 4.956 1.00 93.50 111 ALA A O 1
ATOM 926 N N . GLY A 1 112 ? 9.104 -5.482 3.434 1.00 92.31 112 GLY A N 1
ATOM 927 C CA . GLY A 1 112 ? 8.473 -4.379 4.153 1.00 92.31 112 GLY A CA 1
ATOM 928 C C . GLY A 1 112 ? 7.902 -4.834 5.493 1.00 92.31 112 GLY A C 1
ATOM 929 O O . GLY A 1 112 ? 8.243 -4.265 6.527 1.00 92.31 112 GLY A O 1
ATOM 930 N N . GLU A 1 113 ? 7.105 -5.902 5.497 1.00 94.19 113 GLU A N 1
ATOM 931 C CA . GLU A 1 113 ? 6.527 -6.478 6.716 1.00 94.19 113 GLU A CA 1
ATOM 932 C C . GLU A 1 113 ? 7.610 -6.921 7.715 1.00 94.19 113 GLU A C 1
ATOM 934 O O . GLU A 1 113 ? 7.509 -6.632 8.910 1.00 94.19 113 GLU A O 1
ATOM 939 N N . TYR A 1 114 ? 8.675 -7.568 7.233 1.00 93.94 114 TYR A N 1
ATOM 940 C CA . TYR A 1 114 ? 9.826 -7.941 8.056 1.00 93.94 114 TYR A CA 1
ATOM 941 C C . TYR A 1 114 ? 10.488 -6.717 8.706 1.00 93.94 114 TYR A C 1
ATOM 943 O O . TYR A 1 114 ? 10.749 -6.712 9.910 1.00 93.94 114 TYR A O 1
ATOM 951 N N . TYR A 1 115 ? 10.719 -5.650 7.935 1.00 90.44 115 TYR A N 1
ATOM 952 C CA . TYR A 1 115 ? 11.310 -4.413 8.448 1.00 90.44 115 TYR A CA 1
ATOM 953 C C . TYR A 1 115 ? 10.440 -3.749 9.525 1.00 90.44 115 TYR A C 1
ATOM 955 O O . TYR A 1 115 ? 10.962 -3.277 10.540 1.00 90.44 115 TYR A O 1
ATOM 963 N N . LEU A 1 116 ? 9.118 -3.722 9.325 1.00 91.88 116 LEU A N 1
ATOM 964 C CA . LEU A 1 116 ? 8.180 -3.181 10.309 1.00 91.88 116 LEU A CA 1
ATOM 965 C C . LEU A 1 116 ? 8.270 -3.961 11.629 1.00 91.88 116 LEU A C 1
ATOM 967 O O . LEU A 1 116 ? 8.428 -3.336 12.675 1.00 91.88 116 LEU A O 1
ATOM 971 N N . LYS A 1 117 ? 8.283 -5.304 11.568 1.00 92.44 117 LYS A N 1
ATOM 972 C CA . LYS A 1 117 ? 8.414 -6.192 12.740 1.00 92.44 117 LYS A CA 1
ATOM 973 C C . LYS A 1 117 ? 9.745 -6.024 13.470 1.00 92.44 117 LYS A C 1
ATOM 975 O O . LYS A 1 117 ? 9.758 -5.926 14.692 1.00 92.44 117 LYS A O 1
ATOM 980 N N . LYS A 1 118 ? 10.869 -5.955 12.746 1.00 87.44 118 LYS A N 1
ATOM 981 C CA . LYS A 1 118 ? 12.197 -5.769 13.360 1.00 87.44 118 LYS A CA 1
ATOM 982 C C . LYS A 1 118 ? 12.257 -4.488 14.200 1.00 87.44 118 LYS A C 1
ATOM 984 O O . LYS A 1 118 ? 12.834 -4.496 15.281 1.00 87.44 118 LYS A O 1
ATOM 989 N N . GLY A 1 119 ? 11.630 -3.411 13.724 1.00 72.88 119 GLY A N 1
ATOM 990 C CA . GLY A 1 119 ? 11.562 -2.145 14.456 1.00 72.88 119 GLY A CA 1
ATOM 991 C C . GLY A 1 119 ? 10.733 -2.184 15.744 1.00 72.88 119 GLY A C 1
ATOM 992 O O . GLY A 1 119 ? 10.954 -1.335 16.595 1.00 72.88 119 GLY A O 1
ATOM 993 N N . GLU A 1 120 ? 9.819 -3.146 15.919 1.00 61.69 120 GLU A N 1
ATOM 994 C CA . GLU A 1 120 ? 9.104 -3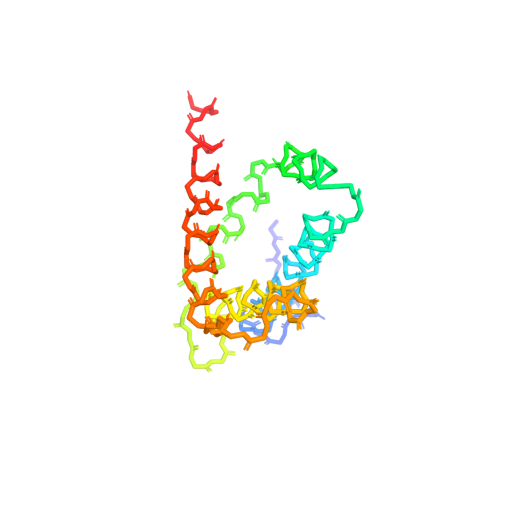.337 17.196 1.00 61.69 120 GLU A CA 1
ATOM 995 C C . GLU A 1 120 ? 9.974 -4.034 18.254 1.00 61.69 120 GLU A C 1
ATOM 997 O O . GLU A 1 120 ? 9.806 -3.805 19.451 1.00 61.69 120 GLU A O 1
ATOM 1002 N N . ILE A 1 121 ? 10.905 -4.893 17.821 1.00 60.75 121 ILE A N 1
ATOM 1003 C CA . ILE A 1 121 ? 11.727 -5.725 18.713 1.00 60.75 121 ILE A CA 1
ATOM 1004 C C . ILE A 1 121 ? 12.859 -4.911 19.356 1.00 60.75 121 ILE A C 1
ATOM 1006 O O . ILE A 1 121 ? 13.203 -5.166 20.502 1.00 60.75 121 ILE A O 1
ATOM 1010 N N . SER A 1 122 ? 13.407 -3.904 18.667 1.00 55.91 122 SER A N 1
ATOM 1011 C CA . SER A 1 122 ? 14.524 -3.083 19.176 1.00 55.91 122 SER A CA 1
ATOM 1012 C C . SER A 1 122 ? 14.162 -2.097 20.300 1.00 55.91 122 SER A C 1
ATOM 1014 O O . SER A 1 122 ? 15.051 -1.413 20.794 1.00 55.91 122 SER A O 1
ATOM 1016 N N . THR A 1 123 ? 12.892 -2.000 20.698 1.00 51.56 123 THR A N 1
ATOM 1017 C CA . THR A 1 123 ? 12.411 -1.101 21.769 1.00 51.56 123 THR A CA 1
ATOM 1018 C C . THR A 1 123 ? 11.862 -1.838 22.999 1.00 51.56 123 THR A C 1
ATOM 1020 O O . THR A 1 123 ? 11.139 -1.240 23.794 1.00 51.56 123 THR A O 1
ATOM 1023 N N . ARG A 1 124 ? 12.177 -3.129 23.155 1.00 43.16 124 ARG A N 1
ATOM 1024 C CA . ARG A 1 124 ? 11.996 -3.884 24.406 1.00 43.16 124 ARG A CA 1
ATOM 1025 C C . ARG A 1 124 ? 13.343 -4.126 25.061 1.00 43.16 124 ARG A C 1
ATOM 1027 O O . ARG A 1 124 ? 13.366 -4.096 26.306 1.00 43.16 124 ARG A O 1
#

Foldseek 3Di:
DADPVNCVVVAVDVVRVLVVLLVVLVVLVLVLLCCCLDPHNVVSVVSLVPQDLVNLVSVLVLCPDDDPVHNSVVVQLVSQLVSQCVSPVVDDVVDPSNVVSNVCSVVVSVVSNVSSVVVNVVVD

Organism: NCBI:txid29433

Sequence (124 aa):
MITRSTFYQYYFNKSDLTGKLIAEIRCSYEQFLFLRFGKNPQKSIKARESLTHQDRRLALALLKIQTPKHNFRCEMHTLVKNRFLAYASNQDPNLDWDFHADSYAAMALHAGEYYLKKGEISTR

Radius of gyration: 16.82 Å; chains: 1; bounding box: 39×24×51 Å